Protein AF-A0A2S9FCA7-F1 (afdb_monomer)

Sequence (73 aa):
ALKPALKARGPKARLRTTRFRGVDTATMIYDQLPINDVFRQIDEATVLGAMDLRGIKAPYFFVLHRDNSLRLV

Mean predicted aligned error: 5.7 Å

Solvent-accessible surface area (backbone atoms only — not comparable to full-atom values): 4640 Å² total; per-residue (Å²): 143,63,71,81,78,74,55,75,90,62,86,59,58,45,81,43,80,44,75,54,98,88,40,80,32,55,26,41,37,38,77,87,48,71,41,36,36,38,45,43,79,77,54,100,52,34,32,42,32,39,37,44,45,80,90,60,97,66,63,50,77,51,75,49,69,71,73,79,92,58,81,89,128

Secondary structure (DSSP, 8-state):
--GGGGS-SS--EEEEEEEETTEEEEEEEESSSSEEEEEEESSSSEEEEEEEETT-SS-EEEEEE---SS---

Nearest PDB structures (foldseek):
  4mve-assembly2_B  TM=9.753E-01  e=9.756E-05  Thermomonospora curvata DSM 43183
  4kse-assembly1_B  TM=5.883E-01  e=3.802E+00  HIV-1 M:B_HXB2R
  4r5g-assembly2_B-2  TM=4.460E-01  e=7.104E+00  Escherichia coli K-12
  4v7e-assembly1_CT  TM=2.634E-01  e=9.991E+00  Triticum aestivum

Radius of gyration: 14.3 Å; Cα contacts (8 Å, |Δi|>4): 107; chains: 1; bounding box: 37×35×28 Å

pLDDT: mean 90.66, std 11.66, range [52.53, 98.38]

Foldseek 3Di:
DCVVVPDPPDDQWDWDFDADPNDTFIWIGGPPFQWIWTWDDPDPFKIKTFIDHPPDPGTDIDMDGDDPPDDDD

Structure (mmCIF, N/CA/C/O backbone):
data_AF-A0A2S9FCA7-F1
#
_entry.id   AF-A0A2S9FCA7-F1
#
loop_
_atom_site.group_PDB
_atom_site.id
_atom_site.type_symbol
_atom_site.label_atom_id
_atom_site.label_alt_id
_atom_site.label_comp_id
_atom_site.label_asym_id
_atom_site.label_entity_id
_atom_site.label_seq_id
_atom_site.pdbx_PDB_ins_code
_atom_site.Cartn_x
_atom_site.Cartn_y
_atom_site.Cartn_z
_atom_site.occupancy
_atom_site.B_iso_or_equiv
_atom_site.auth_seq_id
_atom_site.auth_comp_id
_atom_site.auth_asym_id
_atom_site.auth_atom_id
_atom_site.pdbx_PDB_model_num
ATOM 1 N N . ALA A 1 1 ? 17.839 24.328 2.761 1.00 56.34 1 ALA A N 1
ATOM 2 C CA . ALA A 1 1 ? 18.800 23.484 3.502 1.00 56.34 1 ALA A CA 1
ATOM 3 C C . ALA A 1 1 ? 18.189 22.783 4.743 1.00 56.34 1 ALA A C 1
ATOM 5 O O . ALA A 1 1 ? 18.894 22.561 5.712 1.00 56.34 1 ALA A O 1
ATOM 6 N N . LEU A 1 2 ? 16.911 22.356 4.720 1.00 55.00 2 LEU A N 1
ATOM 7 C CA . LEU A 1 2 ? 16.206 21.773 5.892 1.00 55.00 2 LEU A CA 1
ATOM 8 C C . LEU A 1 2 ? 15.847 20.276 5.757 1.00 55.00 2 LEU A C 1
ATOM 10 O O . LEU A 1 2 ? 15.213 19.702 6.639 1.00 55.00 2 LEU A O 1
ATOM 14 N N . LYS A 1 3 ? 16.264 19.617 4.668 1.00 52.53 3 LYS A N 1
ATOM 15 C CA . LYS A 1 3 ? 15.879 18.231 4.336 1.00 52.53 3 LYS A CA 1
ATOM 16 C C . LYS A 1 3 ? 16.112 17.177 5.446 1.00 52.53 3 LYS A C 1
ATOM 18 O O . LYS A 1 3 ? 15.244 16.320 5.583 1.00 52.53 3 LYS A O 1
ATOM 23 N N . PRO A 1 4 ? 17.197 17.191 6.253 1.00 60.91 4 PRO A N 1
ATOM 24 C CA . PRO A 1 4 ? 17.411 16.127 7.241 1.00 60.91 4 PRO A CA 1
ATOM 25 C C . PRO A 1 4 ? 16.457 16.187 8.446 1.00 60.91 4 PRO A C 1
ATOM 27 O O . PRO A 1 4 ? 16.232 15.159 9.080 1.00 60.91 4 PRO A O 1
ATOM 30 N N . ALA A 1 5 ? 15.852 17.342 8.745 1.00 66.00 5 ALA A N 1
ATOM 31 C CA . ALA A 1 5 ? 14.927 17.486 9.873 1.00 66.00 5 ALA A CA 1
ATOM 32 C C . ALA A 1 5 ? 13.529 16.894 9.598 1.00 66.00 5 ALA A C 1
ATOM 34 O O . ALA A 1 5 ? 12.810 16.565 10.536 1.00 66.00 5 ALA A O 1
ATOM 35 N N . LEU A 1 6 ? 13.158 16.728 8.321 1.00 68.88 6 LEU A N 1
ATOM 36 C CA . LEU A 1 6 ? 11.843 16.241 7.876 1.00 68.88 6 LEU A CA 1
ATOM 37 C C . LEU A 1 6 ? 11.810 14.727 7.599 1.00 68.88 6 LEU A C 1
ATOM 39 O O . LEU A 1 6 ? 10.799 14.202 7.136 1.00 68.88 6 LEU A O 1
ATOM 43 N N . LYS A 1 7 ? 12.908 14.005 7.852 1.00 69.94 7 LYS A N 1
ATOM 44 C CA . LYS A 1 7 ? 12.964 12.560 7.620 1.00 69.94 7 LYS A CA 1
ATOM 45 C C . LYS A 1 7 ? 12.237 11.819 8.742 1.00 69.94 7 LYS A C 1
ATOM 47 O O . LYS A 1 7 ? 12.467 12.081 9.923 1.00 69.94 7 LYS A O 1
ATOM 52 N N . ALA A 1 8 ? 11.402 10.847 8.376 1.00 71.88 8 ALA A N 1
ATOM 53 C CA . ALA A 1 8 ? 10.816 9.934 9.347 1.00 71.88 8 ALA A CA 1
ATOM 54 C C . ALA A 1 8 ? 11.929 9.249 10.160 1.00 71.88 8 ALA A C 1
ATOM 56 O O . ALA A 1 8 ? 12.858 8.656 9.605 1.00 71.88 8 ALA A O 1
ATOM 57 N N . ARG A 1 9 ? 11.842 9.345 11.490 1.00 78.88 9 ARG A N 1
ATOM 58 C CA . ARG A 1 9 ? 12.736 8.630 12.405 1.00 78.88 9 ARG A CA 1
ATOM 59 C C . ARG A 1 9 ? 12.280 7.170 12.481 1.00 78.88 9 ARG A C 1
ATOM 61 O O . ARG A 1 9 ? 11.450 6.831 13.319 1.00 78.88 9 ARG A O 1
ATOM 68 N N . GLY A 1 10 ? 12.780 6.352 11.556 1.00 82.81 10 GLY A N 1
ATOM 69 C CA . GLY A 1 10 ? 12.511 4.912 11.470 1.00 82.81 10 GLY A CA 1
ATOM 70 C C . GLY A 1 10 ? 11.307 4.524 10.595 1.00 82.81 10 GLY A C 1
ATOM 71 O O . GLY A 1 10 ? 10.655 5.403 10.023 1.00 82.81 10 GLY A O 1
ATOM 72 N N . PRO A 1 11 ? 11.025 3.211 10.475 1.00 85.38 11 PRO A N 1
ATOM 73 C CA . PRO A 1 11 ? 9.869 2.691 9.746 1.00 85.38 11 PRO A CA 1
ATOM 74 C C . PRO A 1 11 ? 8.552 3.250 10.298 1.00 85.38 11 PRO A C 1
ATOM 76 O O . PRO A 1 11 ? 8.418 3.460 11.504 1.00 85.38 11 PRO A O 1
ATOM 79 N N . LYS A 1 12 ? 7.589 3.510 9.408 1.00 92.62 12 LYS A N 1
ATOM 80 C CA . LYS A 1 12 ? 6.260 4.063 9.750 1.00 92.62 12 LYS A CA 1
ATOM 81 C C . LYS A 1 12 ? 5.092 3.223 9.249 1.00 92.62 12 LYS A C 1
ATOM 83 O O . LYS A 1 12 ? 3.936 3.579 9.473 1.00 92.62 12 LYS A O 1
ATOM 88 N N . ALA A 1 13 ? 5.406 2.150 8.541 1.00 95.88 13 ALA A N 1
ATOM 89 C CA . ALA A 1 13 ? 4.443 1.239 7.975 1.00 95.88 13 ALA A CA 1
ATOM 90 C C . ALA A 1 13 ? 5.070 -0.147 7.835 1.00 95.88 13 ALA A C 1
ATOM 92 O O . ALA A 1 13 ? 6.297 -0.302 7.813 1.00 95.88 13 ALA A O 1
ATOM 93 N N . ARG A 1 14 ? 4.213 -1.158 7.722 1.00 96.50 14 ARG A N 1
ATOM 94 C CA . ARG A 1 14 ? 4.599 -2.558 7.545 1.00 96.50 14 ARG A CA 1
ATOM 95 C C . ARG A 1 14 ? 3.792 -3.176 6.415 1.00 96.50 14 ARG A C 1
ATOM 97 O O . ARG A 1 14 ? 2.602 -2.913 6.288 1.00 96.50 14 ARG A O 1
ATOM 104 N N . LEU A 1 15 ? 4.431 -4.041 5.633 1.00 97.50 15 LEU A N 1
ATOM 105 C CA . LEU A 1 15 ? 3.745 -4.860 4.636 1.00 97.50 15 LEU A CA 1
ATOM 106 C C . LEU A 1 15 ? 3.209 -6.141 5.271 1.00 97.50 15 LEU A C 1
ATOM 108 O O . LEU A 1 15 ? 3.922 -6.827 6.012 1.00 97.50 15 LEU A O 1
ATOM 112 N N . ARG A 1 16 ? 1.957 -6.470 4.970 1.00 97.94 16 ARG A N 1
ATOM 113 C CA . ARG A 1 16 ? 1.314 -7.743 5.312 1.00 97.94 16 ARG A CA 1
ATOM 114 C C . ARG A 1 16 ? 0.474 -8.214 4.134 1.00 97.94 16 ARG A C 1
ATOM 116 O O . ARG A 1 16 ? -0.003 -7.399 3.351 1.00 97.94 16 ARG A O 1
ATOM 123 N N . THR A 1 17 ? 0.265 -9.521 4.037 1.00 98.19 17 THR A N 1
ATOM 124 C CA . THR A 1 17 ? -0.767 -10.067 3.153 1.00 98.19 17 THR A CA 1
ATOM 125 C C . THR A 1 17 ? -2.110 -9.939 3.856 1.00 98.19 17 THR A C 1
ATOM 127 O O . THR A 1 17 ? -2.275 -10.459 4.960 1.00 98.19 17 THR A O 1
ATOM 130 N N . THR A 1 18 ? -3.062 -9.243 3.241 1.00 97.50 18 THR A N 1
ATOM 131 C CA . THR A 1 18 ? -4.436 -9.125 3.746 1.00 97.50 18 THR A CA 1
ATOM 132 C C . THR A 1 18 ? -5.433 -9.464 2.644 1.00 97.50 18 THR A C 1
ATOM 134 O O . THR A 1 18 ? -5.114 -9.382 1.458 1.00 97.50 18 THR A O 1
ATOM 137 N N . ARG A 1 19 ? -6.653 -9.852 3.032 1.00 97.44 19 ARG A N 1
ATOM 138 C CA . ARG A 1 19 ? -7.748 -10.095 2.090 1.00 97.44 19 ARG A CA 1
ATOM 139 C C . ARG A 1 19 ? -8.534 -8.808 1.864 1.00 97.44 19 ARG A C 1
ATOM 141 O O . ARG A 1 19 ? -9.181 -8.318 2.786 1.00 97.44 19 ARG A O 1
ATOM 148 N N . PHE A 1 20 ? -8.529 -8.292 0.639 1.00 95.06 20 PHE A N 1
ATOM 149 C CA . PHE A 1 20 ? -9.302 -7.117 0.235 1.00 95.06 20 PHE A CA 1
ATOM 150 C C . PHE A 1 20 ? -10.252 -7.481 -0.903 1.00 95.06 20 PHE A C 1
ATOM 152 O O . PHE A 1 20 ? -9.832 -8.018 -1.925 1.00 95.06 20 PHE A O 1
ATOM 159 N N . ARG A 1 21 ? -11.554 -7.223 -0.712 1.00 93.56 21 ARG A N 1
ATOM 160 C CA . ARG A 1 21 ? -12.619 -7.584 -1.673 1.00 93.56 21 ARG A CA 1
ATOM 161 C C . ARG A 1 21 ? -12.520 -9.040 -2.169 1.00 93.56 21 ARG A C 1
ATOM 163 O O . ARG A 1 21 ? -12.706 -9.321 -3.346 1.00 93.56 21 ARG A O 1
ATOM 170 N N . GLY A 1 22 ? -12.209 -9.961 -1.253 1.00 96.44 22 GLY A N 1
ATOM 171 C CA . GLY A 1 22 ? -12.118 -11.399 -1.528 1.00 96.44 22 GLY A CA 1
ATOM 172 C C . GLY A 1 22 ? -10.776 -11.886 -2.084 1.00 96.44 22 GLY A C 1
ATOM 173 O O . GLY A 1 22 ? -10.621 -13.088 -2.271 1.00 96.44 22 GLY A O 1
ATOM 174 N N . VAL A 1 23 ? -9.799 -11.002 -2.304 1.00 96.31 23 VAL A N 1
ATOM 175 C CA . VAL A 1 23 ? -8.499 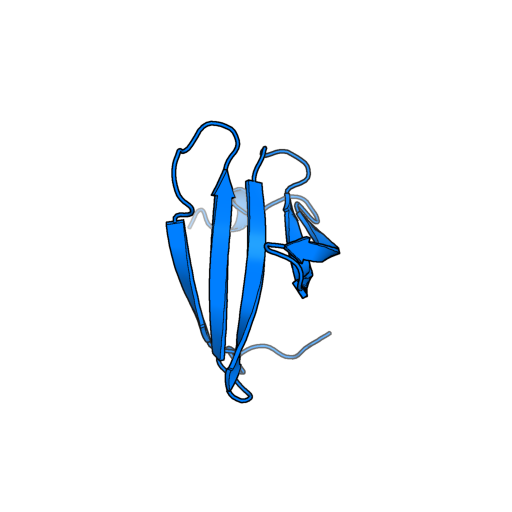-11.360 -2.890 1.00 96.31 23 VAL A CA 1
ATOM 176 C C . VAL A 1 23 ? -7.372 -11.088 -1.900 1.00 96.31 23 VAL A C 1
ATOM 178 O O . VAL A 1 23 ? -7.303 -10.004 -1.322 1.00 96.31 23 VAL A O 1
ATOM 181 N N . ASP A 1 24 ? -6.481 -12.062 -1.714 1.00 98.06 24 ASP A N 1
ATOM 182 C CA . ASP A 1 24 ? -5.286 -11.888 -0.886 1.00 98.06 24 ASP A CA 1
ATOM 183 C C . ASP A 1 24 ? -4.246 -11.068 -1.640 1.00 98.06 24 ASP A C 1
ATOM 185 O O . ASP A 1 24 ? -3.917 -11.349 -2.797 1.00 98.06 24 ASP A O 1
ATOM 189 N N . THR A 1 25 ? -3.740 -10.021 -0.998 1.00 97.94 25 THR A N 1
ATOM 190 C CA . THR A 1 25 ? -2.774 -9.137 -1.631 1.00 97.94 25 THR A CA 1
ATOM 191 C C . THR A 1 25 ? -1.892 -8.395 -0.636 1.00 97.94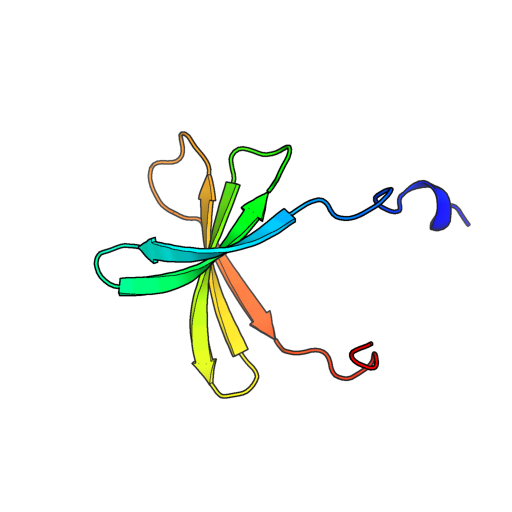 25 THR A C 1
ATOM 193 O O . THR A 1 25 ? -2.143 -8.397 0.571 1.00 97.94 25 THR A O 1
ATOM 196 N N . ALA A 1 26 ? -0.814 -7.806 -1.151 1.00 98.31 26 ALA A N 1
ATOM 197 C CA . ALA A 1 26 ? 0.109 -7.015 -0.360 1.00 98.31 26 ALA A CA 1
ATOM 198 C C . ALA A 1 26 ? -0.560 -5.701 0.047 1.00 98.31 26 ALA A C 1
ATOM 200 O O . ALA A 1 26 ? -1.043 -4.950 -0.800 1.00 98.31 26 ALA A O 1
ATOM 201 N N . THR A 1 27 ? -0.531 -5.420 1.343 1.00 98.31 27 THR A N 1
ATOM 202 C CA . THR A 1 27 ? -1.116 -4.216 1.923 1.00 98.31 27 THR A CA 1
ATOM 203 C C . THR A 1 27 ? -0.103 -3.558 2.842 1.00 98.31 27 THR A C 1
ATOM 205 O O . THR A 1 27 ? 0.451 -4.205 3.739 1.00 98.31 27 THR A O 1
ATOM 208 N N . MET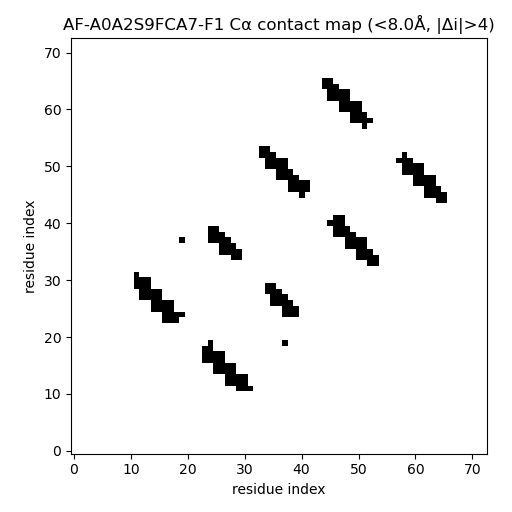 A 1 28 ? 0.159 -2.273 2.616 1.00 98.38 28 MET A N 1
ATOM 209 C CA . MET A 1 28 ? 0.970 -1.457 3.512 1.00 98.38 28 MET A CA 1
ATOM 210 C C . MET A 1 28 ? 0.069 -0.855 4.588 1.00 98.38 28 MET A C 1
ATOM 212 O O . MET A 1 28 ? -0.866 -0.116 4.298 1.00 98.38 28 MET A O 1
ATOM 216 N N . ILE A 1 29 ? 0.355 -1.197 5.840 1.00 97.62 29 ILE A N 1
ATOM 217 C CA . ILE A 1 29 ? -0.399 -0.764 7.016 1.00 97.62 29 ILE A CA 1
ATOM 218 C C . ILE A 1 29 ? 0.442 0.275 7.744 1.00 97.62 29 ILE A C 1
ATOM 220 O O . ILE A 1 29 ? 1.570 -0.024 8.151 1.00 97.62 29 ILE A O 1
ATOM 224 N N . TYR A 1 30 ? -0.094 1.480 7.910 1.00 96.38 30 TYR A N 1
ATOM 225 C CA . TYR A 1 30 ? 0.588 2.545 8.638 1.00 96.38 30 TYR A CA 1
ATOM 226 C C . TYR A 1 30 ? 0.495 2.326 10.150 1.00 96.38 30 TYR A C 1
ATOM 228 O O . TYR A 1 30 ? -0.564 2.021 10.688 1.00 96.38 30 TYR A O 1
ATOM 236 N N . ASP A 1 31 ? 1.606 2.525 10.861 1.00 94.25 31 ASP A N 1
ATOM 237 C CA . ASP A 1 31 ? 1.657 2.279 12.308 1.00 94.25 31 ASP A CA 1
ATOM 238 C C . ASP A 1 31 ? 0.934 3.368 13.115 1.00 94.25 31 ASP A C 1
ATOM 240 O O . ASP A 1 31 ? 0.440 3.114 14.210 1.00 94.25 31 ASP A O 1
ATOM 244 N N . GLN A 1 32 ? 0.901 4.596 12.589 1.00 92.75 32 GLN A N 1
ATOM 245 C CA . GLN A 1 32 ? 0.394 5.785 13.289 1.00 92.75 32 GLN A CA 1
ATOM 246 C C . GLN A 1 32 ? -0.768 6.469 12.556 1.00 92.75 32 GLN A C 1
ATOM 248 O O . GLN A 1 32 ? -1.227 7.519 12.996 1.00 92.75 32 GLN A O 1
ATOM 253 N N . LEU A 1 33 ? -1.236 5.901 11.441 1.00 92.69 33 LEU A N 1
ATOM 254 C CA . LEU A 1 33 ? -2.350 6.429 10.655 1.00 92.69 33 LEU A CA 1
ATOM 255 C C . LEU A 1 33 ? -3.360 5.306 10.409 1.00 92.69 33 LEU A C 1
ATOM 257 O O . LEU A 1 33 ? -2.946 4.175 10.160 1.00 92.69 33 LEU A O 1
ATOM 261 N N . PRO A 1 34 ? -4.674 5.581 10.439 1.00 95.38 34 PRO A N 1
ATOM 262 C CA . PRO A 1 34 ? -5.697 4.572 10.187 1.00 95.38 34 PRO A CA 1
ATOM 263 C C . PRO A 1 34 ? -5.871 4.324 8.675 1.00 95.38 34 PRO A C 1
ATOM 265 O O . PRO A 1 34 ? -6.981 4.441 8.155 1.00 95.38 34 PRO A O 1
ATOM 268 N N . ILE A 1 35 ? -4.762 4.032 7.988 1.00 96.69 35 ILE A N 1
ATOM 269 C CA . ILE A 1 35 ? -4.651 3.882 6.535 1.00 96.69 35 ILE A CA 1
ATOM 270 C C . ILE A 1 35 ? -4.098 2.496 6.206 1.00 96.69 35 ILE A C 1
ATOM 272 O O . ILE A 1 35 ? -3.054 2.096 6.732 1.00 96.69 35 ILE A O 1
ATOM 276 N N . ASN A 1 36 ? -4.778 1.814 5.287 1.00 97.62 36 ASN A N 1
ATOM 277 C CA . ASN A 1 36 ? -4.300 0.606 4.628 1.00 97.62 36 ASN A CA 1
ATOM 278 C C . ASN A 1 36 ? -4.194 0.864 3.122 1.00 97.62 36 ASN A C 1
ATOM 280 O O . ASN A 1 36 ? -5.210 1.054 2.458 1.00 97.62 36 ASN A O 1
ATOM 284 N N . ASP A 1 37 ? -2.984 0.815 2.576 1.00 98.25 37 ASP A N 1
ATOM 285 C CA . ASP A 1 37 ? -2.774 0.894 1.131 1.00 98.25 37 ASP A CA 1
ATOM 286 C C . ASP A 1 37 ? -2.735 -0.513 0.552 1.00 98.25 37 ASP A C 1
ATOM 288 O O . ASP A 1 37 ? -1.775 -1.257 0.759 1.00 98.25 37 ASP A O 1
ATOM 292 N N . VAL A 1 38 ? -3.797 -0.888 -0.154 1.00 98.25 38 VAL A N 1
ATOM 293 C CA . VAL A 1 38 ? -3.944 -2.208 -0.770 1.00 98.25 38 VAL A CA 1
ATOM 294 C C . VAL A 1 38 ? -3.417 -2.159 -2.196 1.00 98.25 38 VAL A C 1
ATOM 296 O O . VAL A 1 38 ? -3.889 -1.351 -2.995 1.00 98.25 38 VAL A O 1
ATOM 299 N N . PHE A 1 39 ? -2.477 -3.036 -2.545 1.00 98.38 39 PHE A N 1
ATOM 300 C CA . PHE A 1 39 ? -1.860 -3.019 -3.869 1.00 98.38 39 PHE A CA 1
ATOM 301 C C . PHE A 1 39 ? -2.449 -4.060 -4.815 1.00 98.38 39 PHE A C 1
ATOM 303 O O . PHE A 1 39 ? -2.825 -5.156 -4.414 1.00 98.38 39 PHE A O 1
ATOM 310 N N . ARG A 1 40 ? -2.477 -3.748 -6.110 1.00 97.56 40 ARG A N 1
ATOM 311 C CA . ARG A 1 40 ? -2.732 -4.718 -7.174 1.00 97.56 40 ARG A CA 1
ATOM 312 C C . ARG A 1 40 ? -1.749 -4.504 -8.310 1.00 97.56 40 ARG A C 1
ATOM 314 O O . ARG A 1 40 ? -1.547 -3.379 -8.753 1.00 97.56 40 ARG A O 1
ATOM 321 N N . GLN A 1 41 ? -1.144 -5.588 -8.774 1.00 97.56 41 GLN A N 1
ATOM 322 C CA . GLN A 1 41 ? -0.216 -5.536 -9.894 1.00 97.56 41 GLN A CA 1
ATOM 323 C C . GLN A 1 41 ? -0.948 -5.148 -11.185 1.00 97.56 41 GLN A C 1
ATOM 325 O O . GLN A 1 41 ? -1.996 -5.720 -11.486 1.00 97.56 41 GLN A O 1
ATOM 330 N N . ILE A 1 42 ? -0.387 -4.181 -11.914 1.00 98.00 42 ILE A N 1
ATOM 331 C CA . ILE A 1 42 ? -0.786 -3.837 -13.286 1.00 98.00 42 ILE A CA 1
ATOM 332 C C . ILE A 1 42 ? 0.189 -4.504 -14.265 1.00 98.00 42 ILE A C 1
ATOM 334 O O . ILE A 1 42 ? -0.245 -5.169 -15.199 1.00 98.00 42 ILE A O 1
ATOM 338 N N . ASP A 1 43 ? 1.493 -4.375 -14.005 1.00 97.50 43 ASP A N 1
ATOM 339 C CA . ASP A 1 43 ? 2.583 -4.983 -14.778 1.00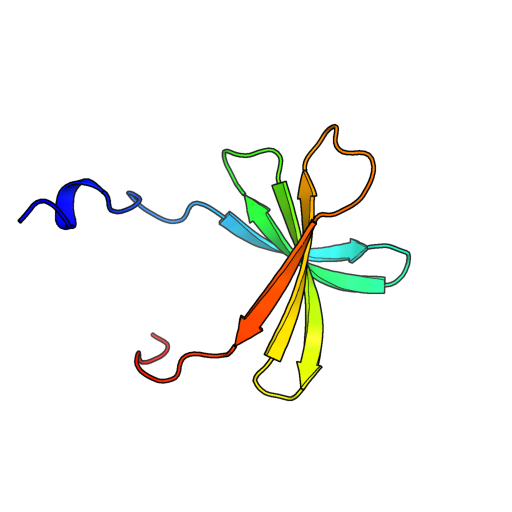 97.50 43 ASP A CA 1
ATOM 340 C C . ASP A 1 43 ? 3.811 -5.251 -13.874 1.00 97.50 43 ASP A C 1
ATOM 342 O O . ASP A 1 43 ? 3.712 -5.223 -12.646 1.00 97.50 43 ASP A O 1
ATOM 346 N N . GLU A 1 44 ? 4.975 -5.574 -14.440 1.00 96.06 44 GLU A N 1
ATOM 347 C CA . GLU A 1 44 ? 6.200 -5.897 -13.684 1.00 96.06 44 GLU A CA 1
ATOM 348 C C . GLU A 1 44 ? 6.758 -4.727 -12.843 1.00 96.06 44 GLU A C 1
ATOM 350 O O . GLU A 1 44 ? 7.443 -4.941 -11.833 1.00 96.06 44 GLU A O 1
ATOM 355 N N . ALA A 1 45 ? 6.463 -3.486 -13.233 1.00 96.19 45 ALA A N 1
ATOM 356 C CA . ALA A 1 45 ? 6.995 -2.268 -12.627 1.00 96.19 45 ALA A CA 1
ATOM 357 C C . ALA A 1 45 ? 5.916 -1.347 -12.037 1.00 96.19 45 ALA A C 1
ATOM 359 O O . ALA A 1 45 ? 6.266 -0.363 -11.384 1.00 96.19 45 ALA A O 1
ATOM 360 N N . THR A 1 46 ? 4.635 -1.663 -12.224 1.00 97.56 46 THR A N 1
ATOM 361 C CA . THR A 1 46 ? 3.518 -0.785 -11.872 1.00 97.56 46 THR A CA 1
ATOM 362 C C . THR A 1 46 ? 2.495 -1.492 -10.990 1.00 97.56 46 THR A C 1
ATOM 364 O O . THR A 1 46 ? 2.042 -2.605 -11.281 1.00 97.56 46 THR A O 1
ATOM 367 N N . VAL A 1 47 ? 2.071 -0.811 -9.923 1.00 98.31 47 VAL A N 1
ATOM 368 C CA . VAL A 1 47 ? 0.976 -1.263 -9.056 1.00 98.31 47 VAL A CA 1
ATOM 369 C C . VAL A 1 47 ? -0.073 -0.171 -8.878 1.00 98.31 47 VAL A C 1
ATOM 371 O O . VAL A 1 47 ? 0.251 1.006 -8.722 1.00 98.31 47 VAL A O 1
ATOM 374 N N . LEU A 1 48 ? -1.340 -0.578 -8.859 1.00 98.12 48 LEU A N 1
ATOM 375 C CA . LEU A 1 48 ? -2.451 0.233 -8.378 1.00 98.12 48 LEU A CA 1
ATOM 376 C C . LEU A 1 48 ? -2.496 0.149 -6.852 1.00 98.12 48 LEU A C 1
ATOM 378 O O . LEU A 1 48 ? -2.510 -0.950 -6.305 1.00 98.12 48 LEU A O 1
ATOM 382 N N . GLY A 1 49 ? -2.562 1.288 -6.176 1.00 98.25 49 GLY A N 1
ATOM 383 C CA . GLY A 1 49 ? -2.866 1.400 -4.756 1.00 98.25 49 GLY A CA 1
ATOM 384 C C . GLY A 1 49 ? -4.313 1.832 -4.543 1.00 98.25 49 GLY A C 1
ATOM 385 O O . GLY A 1 49 ? -4.777 2.789 -5.162 1.00 98.25 49 GLY A O 1
ATOM 386 N N . ALA A 1 50 ? -5.022 1.134 -3.663 1.00 97.81 50 ALA A N 1
ATOM 387 C CA . ALA A 1 50 ? -6.303 1.550 -3.114 1.00 97.81 50 ALA A CA 1
ATOM 388 C C . ALA A 1 50 ? -6.101 1.914 -1.638 1.00 97.81 50 ALA A C 1
ATOM 390 O O . ALA A 1 50 ? -5.930 1.033 -0.795 1.00 97.81 50 ALA A O 1
ATOM 391 N N . MET A 1 51 ? -6.107 3.212 -1.343 1.00 9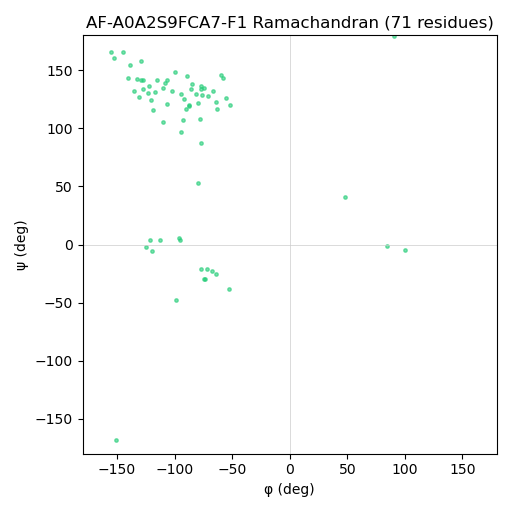7.81 51 MET A N 1
ATOM 392 C CA . MET A 1 51 ? -5.988 3.751 0.008 1.00 97.81 51 MET A CA 1
ATOM 393 C C . MET A 1 51 ? -7.331 3.621 0.725 1.00 97.81 51 MET A C 1
ATOM 395 O O . MET A 1 51 ? -8.283 4.352 0.431 1.00 97.81 51 MET A O 1
ATOM 399 N N . ASP A 1 52 ? -7.397 2.700 1.676 1.00 95.38 52 ASP A N 1
ATOM 400 C CA . ASP A 1 52 ? -8.516 2.531 2.594 1.00 95.38 52 ASP A CA 1
ATOM 401 C C . ASP A 1 52 ? -8.233 3.302 3.891 1.00 95.38 52 ASP A C 1
ATOM 403 O O . ASP A 1 52 ? -7.499 2.847 4.773 1.00 95.38 52 ASP A O 1
ATOM 407 N N . LEU A 1 53 ? -8.782 4.515 3.976 1.00 94.88 53 LEU A N 1
ATOM 408 C CA . LEU A 1 53 ? -8.734 5.355 5.171 1.00 94.88 53 LEU A CA 1
ATOM 409 C C . LEU A 1 53 ? -10.006 5.142 5.993 1.00 94.88 53 LEU A C 1
ATOM 411 O O . LEU A 1 53 ? -11.123 5.310 5.504 1.00 94.88 53 LEU A O 1
ATOM 415 N N . ARG A 1 54 ? -9.856 4.869 7.288 1.00 92.88 54 ARG A N 1
ATOM 416 C CA . ARG A 1 54 ? -11.007 4.754 8.192 1.00 92.88 54 ARG A CA 1
ATOM 417 C C . ARG A 1 54 ? -11.921 5.985 8.087 1.00 92.88 54 ARG A C 1
ATOM 419 O O . ARG A 1 54 ? -11.511 7.094 8.413 1.00 92.88 54 ARG A O 1
ATOM 426 N N . GLY A 1 55 ? -13.180 5.758 7.711 1.00 91.38 55 GLY A N 1
ATOM 427 C CA . GLY A 1 55 ? -14.225 6.787 7.671 1.00 91.38 55 GLY A CA 1
ATOM 428 C C . GLY A 1 55 ? -14.522 7.369 6.286 1.00 91.38 55 GLY A C 1
ATOM 429 O O . GLY A 1 55 ? -15.485 8.125 6.165 1.00 91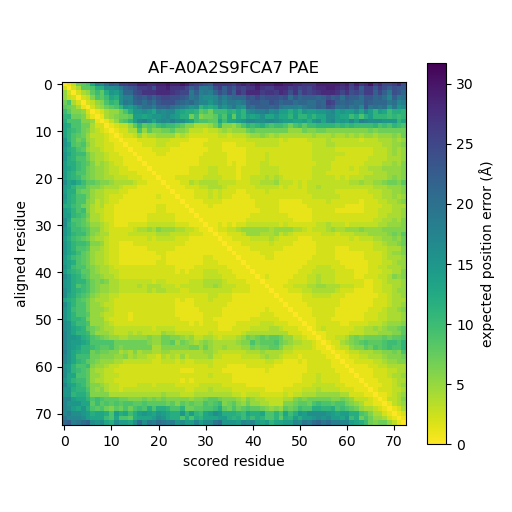.38 55 GLY A O 1
ATOM 430 N N . ILE A 1 56 ? -13.772 7.004 5.238 1.00 91.06 56 ILE A N 1
ATOM 431 C CA . ILE A 1 56 ? -14.126 7.383 3.860 1.00 91.06 56 ILE A CA 1
ATOM 432 C C . ILE A 1 56 ? -15.047 6.335 3.224 1.00 91.06 56 ILE A C 1
ATOM 434 O O . ILE A 1 56 ? -14.937 5.143 3.493 1.00 91.06 56 ILE A O 1
ATOM 438 N N . LYS A 1 57 ? -15.984 6.779 2.377 1.00 90.12 57 LYS A N 1
ATOM 439 C CA . LYS A 1 57 ? -16.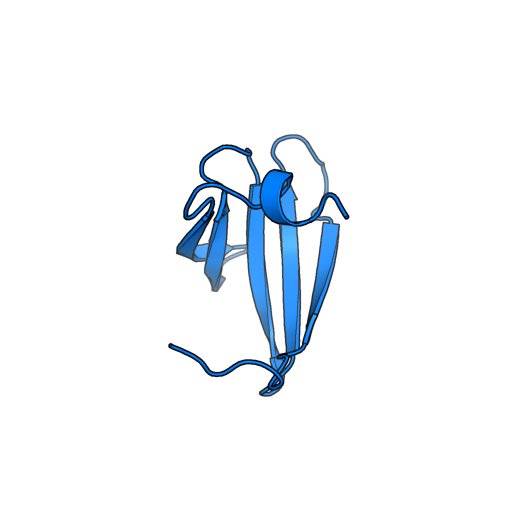978 5.889 1.741 1.00 90.12 57 LYS A CA 1
ATOM 440 C C . LYS A 1 57 ? -16.395 5.019 0.629 1.00 90.12 57 LYS A C 1
ATOM 442 O O . LYS A 1 57 ? -16.915 3.942 0.357 1.00 90.12 57 LYS A O 1
ATOM 447 N N . ALA A 1 58 ? -15.366 5.514 -0.048 1.00 91.12 58 ALA A N 1
ATOM 448 C CA . ALA A 1 58 ? -14.734 4.844 -1.171 1.00 91.12 58 ALA A CA 1
ATOM 449 C C . ALA A 1 58 ? -13.218 5.043 -1.091 1.00 91.12 58 ALA A C 1
ATOM 451 O O . ALA A 1 58 ? -12.797 6.134 -0.703 1.00 91.12 58 ALA A O 1
ATOM 452 N N . PRO A 1 59 ? -12.411 4.036 -1.468 1.00 93.25 59 PRO A N 1
ATOM 453 C CA . PRO A 1 59 ? -10.963 4.171 -1.495 1.00 93.25 59 PRO A CA 1
ATOM 454 C C . PRO A 1 59 ? -10.513 5.283 -2.439 1.00 93.25 59 PRO A C 1
ATOM 456 O O . PRO A 1 59 ? -11.100 5.478 -3.507 1.00 93.25 59 PRO A O 1
ATOM 459 N N . TYR A 1 60 ? -9.433 5.965 -2.070 1.00 95.44 60 TYR A N 1
ATOM 460 C CA . TYR A 1 60 ? -8.697 6.811 -3.005 1.00 95.44 60 TYR A CA 1
ATOM 461 C C . TYR A 1 60 ? -7.694 5.952 -3.779 1.00 95.44 60 TYR A C 1
ATOM 463 O O . TYR A 1 60 ? -7.038 5.092 -3.193 1.00 95.44 60 TYR A O 1
ATOM 471 N N . PHE A 1 61 ? -7.564 6.180 -5.083 1.00 97.00 61 PHE A N 1
ATOM 472 C CA . PHE A 1 61 ? -6.680 5.391 -5.937 1.00 97.00 61 PHE A CA 1
ATOM 473 C C . PHE A 1 61 ? -5.431 6.170 -6.329 1.00 97.00 61 PHE A C 1
ATOM 475 O O . PHE A 1 61 ? -5.490 7.361 -6.628 1.00 97.00 61 PHE A O 1
ATOM 482 N N . PHE A 1 62 ? -4.303 5.473 -6.369 1.00 98.19 62 PHE A N 1
ATOM 483 C CA . PHE A 1 62 ? -3.025 6.00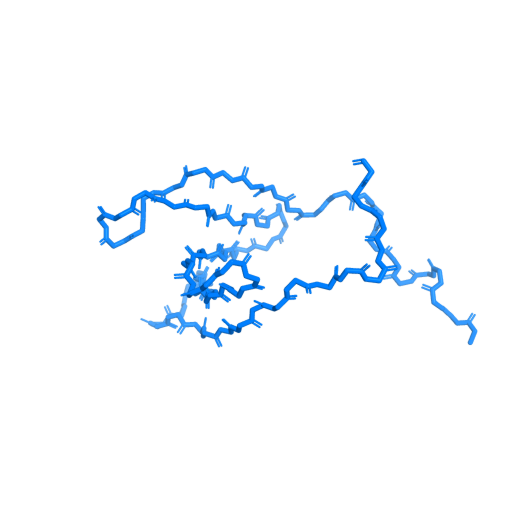2 -6.832 1.00 98.19 62 PHE A CA 1
ATOM 484 C C . PHE A 1 62 ? -2.234 4.916 -7.560 1.00 98.19 62 PHE A C 1
ATOM 486 O O . PHE A 1 62 ? -2.559 3.736 -7.468 1.00 98.19 62 PHE A O 1
ATOM 493 N N . VAL A 1 63 ? -1.190 5.303 -8.287 1.00 98.19 63 VAL A N 1
ATOM 494 C CA . VAL A 1 63 ? -0.310 4.368 -8.997 1.00 98.19 63 VAL A CA 1
ATOM 495 C C . VAL A 1 63 ? 1.113 4.573 -8.508 1.00 98.19 63 VAL A C 1
ATOM 497 O O . VAL A 1 63 ? 1.559 5.710 -8.350 1.00 98.19 63 VAL A O 1
ATOM 500 N N . LEU A 1 64 ? 1.821 3.474 -8.262 1.00 97.94 64 LEU A N 1
ATOM 501 C CA . LEU A 1 64 ? 3.257 3.494 -8.018 1.00 97.94 64 LEU A CA 1
ATOM 502 C C . LEU A 1 64 ? 3.970 2.867 -9.207 1.00 97.94 64 LEU A C 1
ATOM 504 O O . LEU A 1 64 ? 3.589 1.790 -9.666 1.00 97.94 64 LEU A O 1
ATOM 508 N N . HIS A 1 65 ? 5.037 3.527 -9.641 1.00 97.25 65 HIS A N 1
ATOM 509 C CA . HIS A 1 65 ? 6.007 2.976 -10.574 1.00 97.25 65 HIS A CA 1
ATOM 510 C C . HIS A 1 65 ? 7.302 2.685 -9.828 1.00 97.25 65 HIS A C 1
ATOM 512 O O . HIS A 1 65 ? 7.736 3.467 -8.977 1.00 97.25 65 HIS A O 1
ATOM 518 N N . ARG A 1 66 ? 7.920 1.550 -10.142 1.00 94.31 66 ARG A N 1
ATOM 519 C CA . ARG A 1 66 ? 9.214 1.162 -9.591 1.00 94.31 66 ARG A CA 1
ATOM 520 C C . ARG A 1 66 ? 10.281 2.170 -10.020 1.00 94.31 66 ARG A C 1
ATOM 522 O O . ARG A 1 66 ? 10.593 2.281 -11.202 1.00 94.31 66 ARG A O 1
ATOM 529 N N . ASP A 1 67 ? 10.869 2.855 -9.044 1.00 92.88 67 ASP A N 1
ATOM 530 C CA . ASP A 1 67 ? 12.064 3.667 -9.249 1.00 92.88 67 ASP A CA 1
ATOM 531 C C . ASP A 1 67 ? 13.321 2.803 -9.070 1.00 92.88 67 ASP A C 1
ATOM 533 O O . ASP A 1 67 ? 13.546 2.225 -8.007 1.00 92.88 67 ASP A O 1
ATOM 537 N N . ASN A 1 68 ? 14.133 2.718 -10.124 1.00 88.88 68 ASN A N 1
ATOM 538 C CA . ASN A 1 68 ? 15.387 1.962 -10.143 1.00 88.88 68 ASN A CA 1
ATOM 539 C C . ASN A 1 68 ? 16.616 2.840 -9.842 1.00 88.88 68 ASN A C 1
ATOM 541 O O . ASN A 1 68 ? 17.746 2.365 -9.944 1.00 88.88 68 ASN A O 1
ATOM 545 N N . SER A 1 69 ? 16.424 4.119 -9.495 1.00 90.81 69 SER A N 1
ATOM 546 C CA . SER A 1 69 ? 17.517 5.053 -9.195 1.00 90.81 69 SER A CA 1
ATOM 547 C C . SER A 1 69 ? 18.281 4.706 -7.910 1.00 90.81 69 SER A C 1
ATOM 549 O O . SER A 1 69 ? 19.444 5.085 -7.756 1.00 90.81 69 SER A O 1
ATOM 551 N N . LEU A 1 70 ? 17.653 3.960 -6.995 1.00 82.31 70 LEU A N 1
ATOM 552 C CA . LEU A 1 70 ? 18.230 3.520 -5.727 1.00 82.31 70 LEU A CA 1
ATOM 553 C C . LEU A 1 70 ? 18.369 1.997 -5.694 1.00 82.31 70 LEU A C 1
ATOM 555 O O . LEU A 1 70 ? 17.500 1.258 -6.155 1.00 82.31 70 LEU A O 1
ATOM 559 N N . ARG A 1 71 ? 19.465 1.514 -5.102 1.00 80.25 71 ARG A N 1
ATOM 560 C CA . ARG A 1 71 ? 19.705 0.079 -4.928 1.00 80.25 71 ARG A CA 1
ATOM 561 C C . ARG A 1 71 ? 18.817 -0.463 -3.807 1.00 80.25 71 ARG A C 1
ATOM 563 O O . ARG A 1 71 ? 18.748 0.142 -2.739 1.00 80.25 71 ARG A O 1
ATOM 570 N N . LEU A 1 72 ? 18.175 -1.608 -4.044 1.00 76.00 72 LEU A N 1
ATOM 571 C CA . LEU A 1 72 ? 17.549 -2.386 -2.975 1.00 76.00 72 LEU A CA 1
ATOM 572 C C . LEU A 1 72 ? 18.667 -2.857 -2.032 1.00 76.00 72 LEU A C 1
ATOM 574 O O . LEU A 1 72 ? 19.644 -3.444 -2.501 1.00 76.00 72 LEU A O 1
ATOM 578 N N . VAL A 1 73 ? 18.556 -2.503 -0.750 1.00 65.25 73 VAL A N 1
ATOM 579 C CA . VAL A 1 73 ? 19.511 -2.864 0.314 1.00 65.25 73 VAL A CA 1
ATOM 580 C C . VAL A 1 73 ? 19.100 -4.187 0.935 1.00 65.25 73 VAL A C 1
ATOM 582 O O . VAL A 1 73 ? 17.880 -4.348 1.168 1.00 65.25 73 VAL A 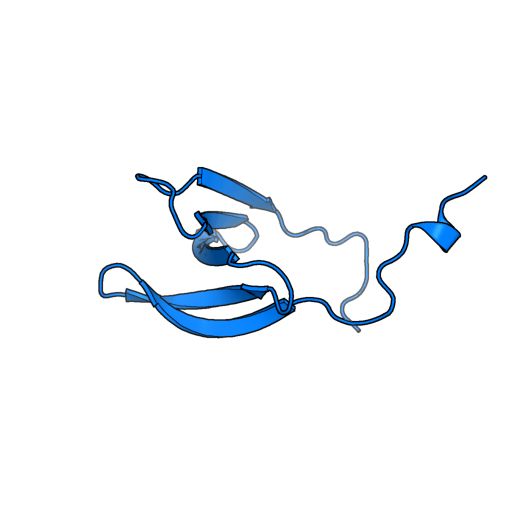O 1
#